Protein AF-A0A090Z2E6-F1 (afdb_monomer)

Mean predicted aligned error: 8.26 Å

Foldseek 3Di:
DDDDDPDPPPQDADDLVVCLLCCLQLVLDLVVVQVVCCVPPRHHPSVSSVVSSVVSVVCCVPPNVVSHQDWDPAADVVLVVPDDPLLLVLLVQLLVLLVPCPPCPCSVVSSLCSLDDPDPVSSVVSSLVNVLSLCCQTRNGSDGPDPVSCCVRCDSVNSSRHSDPPPDD

Sequence (169 aa):
MKLSRVDDDIKVLPKFNQVAGVLPLVNFSSHILHDLLANMDRDYPLMDMLEISNRVEYWIRNSQPKKVIKVNKEKNWEIYKTLKDIEKKWLAEVCEILRSNYDQSNVMEQMYAICRDENKKIMRENQKTLFSIIYRLVIDTTHGPRMPLLIHVVGVEKITSLLDFNNEV

Solvent-accessible surface area (backbone atoms only — not comparable to full-atom values): 10028 Å² total; per-residue (Å²): 134,88,82,78,84,75,78,88,73,78,79,81,66,81,57,65,70,61,48,59,68,45,34,37,63,39,68,67,38,45,65,62,47,46,60,52,36,42,76,74,77,51,78,66,59,68,71,53,42,44,55,53,43,54,55,42,50,52,45,33,67,76,76,38,53,88,62,59,66,52,71,54,92,60,58,46,60,72,65,56,69,72,48,52,74,70,56,53,49,47,39,49,52,47,38,52,50,57,71,69,44,86,79,55,86,54,52,67,64,55,58,55,52,72,36,66,49,95,50,66,67,58,19,53,52,43,41,53,47,54,54,26,51,51,30,38,41,41,46,71,30,73,68,77,65,61,66,71,52,44,44,67,61,62,30,58,69,55,50,34,65,37,52,52,76,82,86,72,130

Secondary structure (DSSP, 8-state):
-------S----PPPHHHHHHHGGGGTT-HHHHHHHHHHHT----HHHHHHHHHHHHHHHHHH-GGG-----SS--HHHHHHS-HHHHHHHHHHHHHHHH-TT-TTHHHHHHHHT--SSHHHHHHHHHHHHHHHHHHHHSSS--S-HHHHHHHH-HHHHHHHH--SS--

pLDDT: mean 85.68, std 13.09, range [35.62, 97.62]

InterPro domains:
  IPR002904 Lysine-tRNA ligase [PTHR37940] (6-165)
  IPR008925 Aminoacyl-tRNA synthetase, class I, anticodon-binding superfamily [SSF48163] (14-164)
  IPR020751 Aminoacyl-tRNA synthetase, class I, anticodon-binding domain, subdomain 2 [G3DSA:1.10.10.350] (69-166)

Organism: NCBI:txid2338372

Structure (mmCIF, N/CA/C/O backbone):
data_AF-A0A090Z2E6-F1
#
_entry.id   AF-A0A090Z2E6-F1
#
loop_
_atom_site.group_PDB
_atom_site.id
_atom_site.type_symbol
_atom_site.label_atom_id
_atom_site.label_alt_id
_atom_site.label_comp_id
_atom_site.label_asym_id
_atom_site.label_entity_id
_atom_site.label_seq_id
_atom_site.pdbx_PDB_ins_code
_atom_site.Cartn_x
_atom_site.Cartn_y
_atom_site.Cartn_z
_atom_site.occupancy
_atom_site.B_iso_or_equiv
_atom_site.auth_seq_id
_atom_site.auth_comp_id
_atom_site.auth_asym_id
_atom_site.auth_atom_id
_atom_site.pdbx_PDB_model_num
ATOM 1 N N . MET A 1 1 ? 46.380 -9.383 -35.963 1.00 37.72 1 MET A N 1
ATOM 2 C CA . MET A 1 1 ? 45.475 -9.517 -34.803 1.00 37.72 1 MET A CA 1
ATOM 3 C C . MET A 1 1 ? 44.734 -8.190 -34.657 1.00 37.72 1 MET A C 1
ATOM 5 O O . MET A 1 1 ? 45.384 -7.177 -34.447 1.00 37.72 1 MET A O 1
ATOM 9 N N . LYS A 1 2 ? 43.423 -8.164 -34.940 1.00 44.62 2 LYS A N 1
ATOM 10 C CA . LYS A 1 2 ? 42.564 -6.967 -34.853 1.00 44.62 2 LYS A CA 1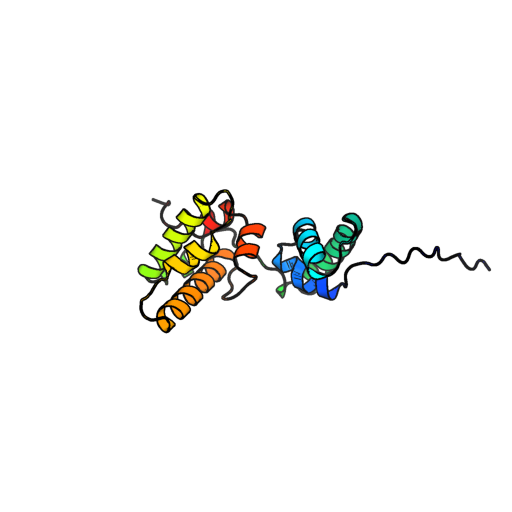
ATOM 11 C C . LYS A 1 2 ? 42.333 -6.649 -33.373 1.00 44.62 2 LYS A C 1
ATOM 13 O O . LYS A 1 2 ? 41.744 -7.476 -32.686 1.00 44.62 2 LYS A O 1
ATOM 18 N N . LEU A 1 3 ? 42.758 -5.482 -32.901 1.00 41.28 3 LEU A N 1
ATOM 19 C CA . LEU A 1 3 ? 42.250 -4.909 -31.655 1.00 41.28 3 LEU A CA 1
ATOM 20 C C . LEU A 1 3 ? 41.144 -3.936 -32.059 1.00 41.28 3 LEU A C 1
ATOM 22 O O . LEU A 1 3 ? 41.392 -2.925 -32.714 1.00 41.28 3 LEU A O 1
ATOM 26 N N . SER A 1 4 ? 39.907 -4.347 -31.802 1.00 52.69 4 SER A N 1
ATOM 27 C CA . SER A 1 4 ? 38.695 -3.596 -32.103 1.00 52.69 4 SER A CA 1
ATOM 28 C C . SER A 1 4 ? 38.698 -2.264 -31.361 1.00 52.69 4 SER A C 1
ATOM 30 O O . SER A 1 4 ? 38.882 -2.227 -30.146 1.00 52.69 4 SER A O 1
ATOM 32 N N . ARG A 1 5 ? 38.459 -1.192 -32.117 1.00 48.19 5 ARG A N 1
ATOM 33 C CA . ARG A 1 5 ? 38.121 0.142 -31.625 1.00 48.19 5 ARG A CA 1
ATOM 34 C C . ARG A 1 5 ? 36.903 0.008 -30.704 1.00 48.19 5 ARG A C 1
ATOM 36 O O . ARG A 1 5 ? 35.849 -0.422 -31.165 1.00 48.19 5 ARG A O 1
ATOM 43 N N . VAL A 1 6 ? 37.070 0.288 -29.416 1.00 52.09 6 VAL A N 1
ATOM 44 C CA . VAL A 1 6 ? 35.941 0.495 -28.505 1.00 52.09 6 VAL A CA 1
ATOM 45 C C . VAL A 1 6 ? 35.490 1.923 -28.791 1.00 52.09 6 VAL A C 1
ATOM 47 O O . VAL A 1 6 ? 36.238 2.853 -28.509 1.00 52.09 6 VAL A O 1
ATOM 50 N N . ASP A 1 7 ? 34.363 2.090 -29.488 1.00 47.50 7 ASP A N 1
ATOM 51 C CA . ASP A 1 7 ? 33.741 3.409 -29.616 1.00 47.50 7 ASP A CA 1
ATOM 52 C C . ASP A 1 7 ? 33.346 3.885 -28.208 1.00 47.50 7 ASP A C 1
ATOM 54 O O . ASP A 1 7 ? 32.737 3.150 -27.429 1.00 47.50 7 ASP A O 1
ATOM 58 N N . ASP A 1 8 ? 33.764 5.105 -27.889 1.00 48.19 8 ASP A N 1
ATOM 59 C CA . ASP A 1 8 ? 33.783 5.719 -26.559 1.00 48.19 8 ASP A CA 1
ATOM 60 C C . ASP A 1 8 ? 32.420 6.316 -26.148 1.00 48.19 8 ASP A C 1
ATOM 62 O O . ASP A 1 8 ? 32.351 7.363 -25.513 1.00 48.19 8 ASP A O 1
ATOM 66 N N . ASP A 1 9 ? 31.316 5.645 -26.479 1.00 52.62 9 ASP A N 1
ATOM 67 C CA . ASP A 1 9 ? 30.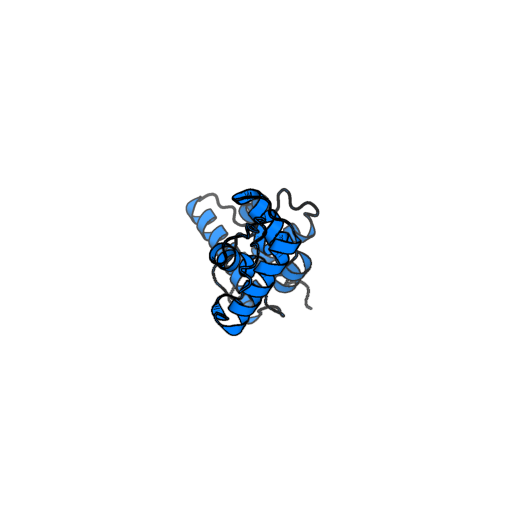000 5.960 -25.910 1.00 52.62 9 ASP A CA 1
ATOM 68 C C . ASP A 1 9 ? 29.719 4.989 -24.762 1.00 52.62 9 ASP A C 1
ATOM 70 O O . ASP A 1 9 ? 28.970 4.014 -24.879 1.00 52.62 9 ASP A O 1
ATOM 74 N N . ILE A 1 10 ? 30.365 5.233 -23.617 1.00 61.47 10 ILE A N 1
ATOM 75 C CA . ILE A 1 10 ? 30.063 4.504 -22.382 1.00 61.47 10 ILE A CA 1
ATOM 76 C C . ILE A 1 10 ? 28.636 4.867 -21.973 1.00 61.47 10 ILE A C 1
ATOM 78 O O . ILE A 1 10 ? 28.375 5.880 -21.325 1.00 61.47 10 ILE A O 1
ATOM 82 N N . LYS A 1 11 ? 27.699 4.005 -22.360 1.00 68.06 11 LYS A N 1
ATOM 83 C CA . LYS A 1 11 ? 26.291 4.067 -21.990 1.00 68.06 11 LYS A CA 1
ATOM 84 C C . LYS A 1 11 ? 26.152 4.077 -20.464 1.00 68.06 11 LYS A C 1
ATOM 86 O O . LYS A 1 11 ? 26.335 3.055 -19.799 1.00 68.06 11 LYS A O 1
ATOM 91 N N . VAL A 1 12 ? 25.852 5.241 -19.888 1.00 76.81 12 VAL A N 1
ATOM 92 C CA . VAL A 1 12 ? 25.711 5.396 -18.433 1.00 76.81 12 VAL A CA 1
ATOM 93 C C . VAL A 1 12 ? 24.302 4.974 -18.019 1.00 76.81 12 VAL A C 1
ATOM 95 O O . VAL A 1 12 ? 23.384 5.790 -18.002 1.00 76.81 12 VAL A O 1
ATOM 98 N N . LEU A 1 13 ? 24.146 3.691 -17.691 1.00 82.44 13 LEU A N 1
ATOM 99 C CA . LEU A 1 13 ? 22.902 3.102 -17.186 1.00 82.44 13 LEU A CA 1
ATOM 100 C C . LEU A 1 13 ? 22.688 3.394 -15.688 1.00 82.44 13 LEU A C 1
ATOM 102 O O . LEU A 1 13 ? 23.668 3.531 -14.946 1.00 82.44 13 LEU A O 1
ATOM 106 N N . PRO A 1 14 ? 21.430 3.389 -15.202 1.00 84.69 14 PRO A N 1
ATOM 107 C CA . PRO A 1 14 ? 21.158 3.370 -13.772 1.00 84.69 14 PRO A CA 1
ATOM 108 C C . PRO A 1 14 ? 21.794 2.151 -13.102 1.00 84.69 14 PRO A C 1
ATOM 110 O O . PRO A 1 14 ? 21.878 1.060 -13.677 1.00 84.69 14 PRO A O 1
ATOM 113 N N . LYS A 1 15 ? 22.199 2.305 -11.839 1.00 88.19 15 LYS A N 1
ATOM 114 C CA . LYS A 1 15 ? 22.797 1.200 -11.082 1.00 88.19 15 LYS A CA 1
ATOM 115 C C . LYS A 1 15 ? 21.780 0.071 -10.907 1.00 88.19 15 LYS A C 1
ATOM 117 O O . LYS A 1 15 ? 20.677 0.289 -10.410 1.00 88.19 15 LYS A O 1
ATOM 122 N N . PHE A 1 16 ? 22.188 -1.164 -11.198 1.00 89.69 16 PHE A N 1
ATOM 123 C CA . PHE A 1 16 ? 21.321 -2.343 -11.075 1.00 89.69 16 PHE A CA 1
ATOM 124 C C . PHE A 1 16 ? 20.651 -2.447 -9.696 1.00 89.69 16 PHE A C 1
ATOM 126 O O . PHE A 1 16 ? 19.448 -2.654 -9.610 1.00 89.69 16 PHE A O 1
ATOM 133 N N . ASN A 1 17 ? 21.406 -2.249 -8.608 1.00 85.00 17 ASN A N 1
ATOM 134 C CA . ASN A 1 17 ? 20.870 -2.336 -7.243 1.00 85.00 17 ASN A CA 1
ATOM 135 C C . ASN A 1 17 ? 19.836 -1.245 -6.926 1.00 85.00 17 ASN A C 1
ATOM 137 O O . ASN A 1 17 ? 18.910 -1.494 -6.158 1.00 85.00 17 ASN A O 1
ATOM 141 N N . GLN A 1 18 ? 19.978 -0.061 -7.523 1.00 84.88 18 GLN A N 1
ATOM 142 C CA . GLN A 1 18 ? 19.019 1.035 -7.385 1.00 84.88 18 GLN A CA 1
ATOM 143 C C . GLN A 1 18 ? 17.707 0.662 -8.076 1.00 84.88 18 GLN A C 1
ATOM 145 O O . GLN A 1 18 ? 16.652 0.689 -7.446 1.00 84.88 18 GLN A O 1
ATOM 150 N N . VAL A 1 19 ? 17.785 0.192 -9.325 1.00 89.00 19 VAL A N 1
ATOM 151 C CA . VAL A 1 19 ? 16.618 -0.312 -10.062 1.00 89.00 19 VAL A CA 1
ATOM 152 C C . VAL A 1 19 ? 15.992 -1.499 -9.328 1.00 89.00 19 VAL A C 1
ATOM 154 O O . VAL A 1 19 ? 14.787 -1.524 -9.130 1.00 89.00 19 VAL A O 1
ATOM 157 N N . ALA A 1 20 ? 16.781 -2.442 -8.815 1.00 86.31 20 ALA A N 1
ATOM 158 C CA . ALA A 1 20 ? 16.275 -3.617 -8.102 1.00 86.31 20 ALA A CA 1
ATOM 159 C C . ALA A 1 20 ? 15.597 -3.298 -6.762 1.00 86.31 20 ALA A C 1
ATOM 161 O O . ALA A 1 20 ? 14.804 -4.106 -6.276 1.00 86.31 20 ALA A O 1
ATOM 162 N N . GLY A 1 21 ? 15.914 -2.153 -6.152 1.00 80.94 21 GLY A N 1
ATOM 163 C CA . GLY A 1 21 ? 15.245 -1.671 -4.945 1.00 80.94 21 GLY A CA 1
ATOM 164 C C . GLY A 1 21 ? 13.905 -0.989 -5.225 1.00 80.94 21 GLY A C 1
ATOM 165 O O . GLY A 1 21 ? 13.021 -1.035 -4.375 1.00 80.94 21 GLY A O 1
ATOM 166 N N . VAL A 1 22 ? 13.747 -0.378 -6.404 1.00 82.06 22 VAL A N 1
ATOM 167 C CA . VAL A 1 22 ? 12.582 0.461 -6.740 1.00 82.06 22 VAL A CA 1
ATOM 168 C C . VAL A 1 22 ? 11.616 -0.237 -7.696 1.00 82.06 22 VAL A C 1
ATOM 170 O O . VAL A 1 22 ? 10.408 -0.111 -7.538 1.00 82.06 22 VAL A O 1
ATOM 173 N N . LEU A 1 23 ? 12.117 -1.016 -8.654 1.00 87.44 23 LEU A N 1
ATOM 174 C CA . LEU A 1 23 ? 11.322 -1.627 -9.720 1.00 87.44 23 LEU A CA 1
ATOM 175 C C . LEU A 1 23 ? 10.158 -2.501 -9.201 1.00 87.44 23 LEU A C 1
ATOM 177 O O . LEU A 1 23 ? 9.049 -2.345 -9.711 1.00 87.44 23 LEU A O 1
ATOM 181 N N . PRO A 1 24 ? 10.318 -3.347 -8.157 1.00 84.19 24 PRO A N 1
ATOM 182 C CA . PRO A 1 24 ? 9.173 -4.055 -7.580 1.00 84.19 24 PRO A CA 1
ATOM 183 C C . PRO A 1 24 ? 8.140 -3.137 -6.919 1.00 84.19 24 PRO A C 1
ATOM 185 O O . PRO A 1 24 ? 6.957 -3.461 -6.910 1.00 84.19 24 PRO A O 1
ATOM 188 N N . LEU A 1 25 ? 8.580 -2.003 -6.358 1.00 78.19 25 LEU A N 1
ATOM 189 C CA . LEU A 1 25 ? 7.710 -1.021 -5.698 1.00 78.19 25 LEU A CA 1
ATOM 190 C C . LEU A 1 25 ? 6.785 -0.321 -6.690 1.00 78.19 25 LEU A C 1
ATOM 192 O O . LEU A 1 25 ? 5.694 0.097 -6.312 1.00 78.19 25 LEU A O 1
ATOM 196 N N . VAL A 1 26 ? 7.219 -0.228 -7.947 1.00 79.44 26 VAL A N 1
ATOM 197 C CA . VAL A 1 26 ? 6.457 0.352 -9.057 1.00 79.44 26 VAL A CA 1
ATOM 198 C C . VAL A 1 26 ? 5.822 -0.697 -9.963 1.00 79.44 26 VAL A C 1
ATOM 200 O O . VAL A 1 26 ? 5.514 -0.411 -11.116 1.00 79.44 26 VAL A O 1
ATOM 203 N N . ASN A 1 27 ? 5.644 -1.923 -9.453 1.00 79.19 27 ASN A N 1
ATOM 204 C CA . ASN A 1 27 ? 5.050 -3.047 -10.180 1.00 79.19 27 ASN A CA 1
ATOM 205 C C . ASN A 1 27 ? 5.682 -3.262 -11.566 1.00 79.19 27 ASN A C 1
ATOM 207 O O . ASN A 1 27 ? 4.992 -3.485 -12.557 1.00 79.19 27 ASN A O 1
ATOM 211 N N . PHE A 1 28 ? 7.010 -3.159 -11.633 1.00 83.75 28 PHE A N 1
ATOM 212 C CA . PHE A 1 28 ? 7.786 -3.333 -12.860 1.00 83.75 28 PHE A CA 1
ATOM 213 C C . PHE A 1 28 ? 7.454 -2.337 -13.989 1.00 83.75 28 PHE A C 1
ATOM 215 O O . PHE A 1 28 ? 7.810 -2.564 -15.141 1.00 83.75 28 PHE A O 1
ATOM 222 N N . SER A 1 29 ? 6.838 -1.192 -13.669 1.00 83.62 29 SER A N 1
ATOM 223 C CA . SER A 1 29 ? 6.631 -0.106 -14.630 1.00 83.62 29 SER A CA 1
ATOM 224 C C . SER A 1 29 ? 7.926 0.672 -14.871 1.00 83.62 29 SER A C 1
ATOM 226 O O . SER A 1 29 ? 8.382 1.438 -14.017 1.00 83.62 29 SER A O 1
ATOM 228 N N . SER A 1 30 ? 8.510 0.504 -16.058 1.00 84.62 30 SER A N 1
ATOM 229 C CA . SER A 1 30 ? 9.704 1.240 -16.491 1.00 84.62 30 SER A CA 1
ATOM 230 C C . SER A 1 30 ? 9.457 2.743 -16.647 1.00 84.62 30 SER A C 1
ATOM 232 O O . SER A 1 30 ? 10.384 3.520 -16.445 1.00 84.62 30 SER A O 1
ATOM 234 N N . HIS A 1 31 ? 8.225 3.156 -16.967 1.00 84.81 31 HIS A N 1
ATOM 235 C CA . HIS A 1 31 ? 7.849 4.566 -17.090 1.00 84.81 31 HIS A CA 1
ATOM 236 C C . HIS A 1 31 ? 7.813 5.260 -15.722 1.00 84.81 31 HIS A C 1
ATOM 238 O O . HIS A 1 31 ? 8.503 6.252 -15.528 1.00 84.81 31 HIS A O 1
ATOM 244 N N . ILE A 1 32 ? 7.129 4.666 -14.734 1.00 82.44 32 ILE A N 1
ATOM 245 C CA . ILE A 1 32 ? 7.088 5.210 -13.363 1.00 82.44 32 ILE A CA 1
ATOM 246 C C . ILE A 1 32 ? 8.493 5.197 -12.747 1.00 82.44 32 ILE A C 1
ATOM 248 O O . ILE A 1 32 ? 8.885 6.127 -12.044 1.00 82.44 32 ILE A O 1
ATOM 252 N N . LEU A 1 33 ? 9.284 4.151 -13.014 1.00 87.56 33 LEU A N 1
ATOM 253 C CA . LEU A 1 33 ? 10.682 4.112 -12.594 1.00 87.56 33 LEU A CA 1
ATOM 254 C C . LEU A 1 33 ? 11.496 5.254 -13.221 1.00 87.56 33 LEU A C 1
ATOM 256 O O . LEU A 1 33 ? 12.313 5.853 -12.524 1.00 87.56 33 LEU A O 1
ATOM 260 N N . HIS A 1 34 ? 11.304 5.526 -14.514 1.00 87.50 34 HIS A N 1
ATOM 261 C CA . HIS A 1 34 ? 11.988 6.603 -15.230 1.00 87.50 34 HIS A CA 1
ATOM 262 C C . HIS A 1 34 ? 11.658 7.965 -14.620 1.00 87.50 34 HIS A C 1
ATOM 264 O O . HIS A 1 34 ? 12.587 8.657 -14.207 1.00 87.50 34 HIS A O 1
ATOM 270 N N . ASP A 1 35 ? 10.377 8.269 -14.408 1.00 84.38 35 ASP A N 1
ATOM 271 C CA . ASP A 1 35 ? 9.944 9.514 -13.763 1.00 84.38 35 ASP A CA 1
ATOM 272 C C . ASP A 1 35 ? 10.513 9.655 -12.340 1.00 84.38 35 ASP A C 1
ATOM 274 O O . ASP A 1 35 ? 10.967 10.725 -11.929 1.00 84.38 35 ASP A O 1
ATOM 278 N N . LEU A 1 36 ? 10.538 8.566 -11.563 1.00 80.69 36 LEU A N 1
ATOM 279 C CA . LEU A 1 36 ? 11.122 8.573 -10.220 1.00 80.69 36 LEU A CA 1
ATOM 280 C C . LEU A 1 36 ? 12.634 8.823 -10.248 1.00 80.69 36 LEU A C 1
ATOM 282 O O . LEU A 1 36 ? 13.133 9.604 -9.439 1.00 80.69 36 LEU A O 1
ATOM 286 N N . LEU A 1 37 ? 13.379 8.160 -11.136 1.00 83.06 37 LEU A N 1
ATOM 287 C CA . LEU A 1 37 ? 14.835 8.313 -11.209 1.00 83.06 37 LEU A CA 1
ATOM 288 C C . LEU A 1 37 ? 15.254 9.672 -11.771 1.00 83.06 37 LEU A C 1
ATOM 290 O O . LEU A 1 37 ? 16.207 10.250 -11.244 1.00 83.06 37 LEU A O 1
ATOM 294 N N . ALA A 1 38 ? 14.516 10.208 -12.746 1.00 84.38 38 ALA A N 1
ATOM 295 C CA . ALA A 1 38 ? 14.728 11.555 -13.269 1.00 84.38 38 ALA A CA 1
ATOM 296 C C . ALA A 1 38 ? 14.632 12.614 -12.157 1.00 84.38 38 ALA A C 1
ATOM 298 O O . ALA A 1 38 ? 15.428 13.548 -12.117 1.00 84.38 38 ALA A O 1
ATOM 299 N N . ASN A 1 39 ? 13.718 12.415 -11.201 1.00 76.81 39 ASN A N 1
ATOM 300 C CA . ASN A 1 39 ? 13.536 13.306 -10.055 1.00 76.81 39 ASN A CA 1
ATOM 301 C C . ASN A 1 39 ? 14.549 13.103 -8.908 1.00 76.81 39 ASN A C 1
ATOM 303 O O . ASN A 1 39 ? 14.685 13.986 -8.063 1.00 76.81 39 ASN A O 1
ATOM 307 N N . MET A 1 40 ? 15.225 11.950 -8.819 1.00 69.75 40 MET A N 1
ATOM 308 C CA . MET A 1 40 ? 16.071 11.590 -7.663 1.00 69.75 40 MET A CA 1
ATOM 309 C C . MET A 1 40 ? 17.574 11.538 -7.951 1.00 69.75 40 MET A C 1
ATOM 311 O O . MET A 1 40 ? 18.363 11.637 -7.013 1.00 69.75 40 MET A O 1
ATOM 315 N N . ASP A 1 41 ? 17.976 11.305 -9.198 1.00 73.31 41 ASP A N 1
ATOM 316 C CA . ASP A 1 41 ? 19.368 11.016 -9.554 1.00 73.31 41 ASP A CA 1
ATOM 317 C C . ASP A 1 41 ? 19.751 11.725 -10.854 1.00 73.31 41 ASP A C 1
ATOM 319 O O . ASP A 1 41 ? 20.442 12.744 -10.839 1.00 73.31 41 ASP A O 1
ATOM 323 N N . ARG A 1 42 ? 19.265 11.214 -11.985 1.00 77.81 42 ARG A N 1
ATOM 324 C CA . ARG A 1 42 ? 19.451 11.819 -13.302 1.00 77.81 42 ARG A CA 1
ATOM 325 C C . ARG A 1 42 ? 18.410 11.294 -14.269 1.00 77.81 42 ARG A C 1
ATOM 327 O O . ARG A 1 42 ? 17.872 10.201 -14.088 1.00 77.81 42 ARG A O 1
ATOM 334 N N . ASP A 1 43 ? 18.195 12.059 -15.324 1.00 82.75 43 ASP A N 1
ATOM 335 C CA . ASP A 1 43 ? 17.415 11.607 -16.460 1.00 82.75 43 ASP A CA 1
ATOM 336 C C . ASP A 1 43 ? 18.244 10.629 -17.310 1.00 82.75 43 ASP A C 1
ATOM 338 O O . ASP A 1 43 ? 19.402 10.893 -17.652 1.00 82.75 43 ASP A O 1
ATOM 342 N N . TYR A 1 44 ? 17.659 9.472 -17.602 1.00 85.25 44 TYR A N 1
ATOM 343 C CA . TYR A 1 44 ? 18.251 8.420 -18.424 1.00 85.25 44 TYR A CA 1
ATOM 344 C C . TYR A 1 44 ? 17.371 8.214 -19.659 1.00 85.25 44 TYR A C 1
ATOM 346 O O . TYR A 1 44 ? 16.149 8.274 -19.537 1.00 85.25 44 TYR A O 1
ATOM 354 N N . PRO A 1 45 ? 17.933 7.893 -20.836 1.00 87.31 45 PRO A N 1
ATOM 355 C CA . PRO A 1 45 ? 17.118 7.589 -22.007 1.00 87.31 45 PRO A CA 1
ATOM 356 C C . PRO A 1 45 ? 16.115 6.459 -21.731 1.00 87.31 45 PRO A C 1
ATOM 358 O O . PRO A 1 45 ? 16.455 5.442 -21.125 1.00 87.31 45 PRO A O 1
ATOM 361 N N . LEU A 1 46 ? 14.881 6.587 -22.226 1.00 83.31 46 LEU A N 1
ATOM 362 C CA . LEU A 1 46 ? 13.822 5.603 -21.966 1.00 83.31 46 LEU A CA 1
ATOM 363 C C . LEU A 1 46 ? 14.198 4.180 -22.423 1.00 83.31 46 LEU A C 1
ATOM 365 O O . LEU A 1 46 ? 13.880 3.201 -21.750 1.00 83.31 46 LEU A O 1
ATOM 369 N N . MET A 1 47 ? 14.919 4.053 -23.540 1.00 85.38 47 MET A N 1
ATOM 370 C CA . MET A 1 47 ? 15.405 2.758 -24.038 1.00 85.38 47 MET A CA 1
ATOM 371 C C . MET A 1 47 ? 16.375 2.081 -23.062 1.00 85.38 47 MET A C 1
ATOM 373 O O . MET A 1 47 ? 16.367 0.861 -22.911 1.00 85.38 47 MET A O 1
ATOM 377 N N . ASP A 1 48 ? 17.167 2.876 -22.354 1.00 88.69 48 ASP A N 1
ATOM 378 C CA . ASP A 1 48 ? 18.160 2.414 -21.390 1.00 88.69 48 ASP A CA 1
ATOM 379 C C . ASP A 1 48 ? 17.478 1.966 -20.100 1.00 88.69 48 ASP A C 1
ATOM 381 O O . ASP A 1 48 ? 17.825 0.931 -19.524 1.00 88.69 48 ASP A O 1
ATOM 385 N N . MET A 1 49 ? 16.442 2.710 -19.702 1.00 88.94 49 MET A N 1
ATOM 386 C CA . MET A 1 49 ? 15.542 2.354 -18.611 1.00 88.94 49 MET A CA 1
ATOM 387 C C . MET A 1 49 ? 14.821 1.036 -18.878 1.00 88.94 49 MET A C 1
ATOM 389 O O . MET A 1 49 ? 14.760 0.186 -17.990 1.00 88.94 49 MET A O 1
ATOM 393 N N . LEU A 1 50 ? 14.307 0.839 -20.092 1.00 89.25 50 LEU A N 1
ATOM 394 C CA . LEU A 1 50 ? 13.665 -0.411 -20.501 1.00 89.25 50 LEU A CA 1
ATOM 395 C C . LEU A 1 50 ? 14.647 -1.585 -20.436 1.00 89.25 50 LEU A C 1
ATOM 397 O O . LEU A 1 50 ? 14.327 -2.626 -19.864 1.00 89.25 50 LEU A O 1
ATOM 401 N N . GLU A 1 51 ? 15.859 -1.407 -20.961 1.00 91.06 51 GLU A N 1
ATOM 402 C CA . GLU A 1 51 ? 16.886 -2.449 -20.967 1.00 91.06 51 GLU A CA 1
ATOM 403 C C . GLU A 1 51 ? 17.252 -2.906 -19.546 1.00 91.06 51 GLU A C 1
ATOM 405 O O . GLU A 1 51 ? 17.220 -4.106 -19.242 1.00 91.06 51 GLU A O 1
ATOM 410 N N . ILE A 1 52 ? 17.572 -1.965 -18.649 1.00 91.25 52 ILE A N 1
ATOM 411 C CA . ILE A 1 52 ? 17.944 -2.311 -17.273 1.00 91.25 52 ILE A CA 1
ATOM 412 C C . ILE A 1 52 ? 16.748 -2.854 -16.482 1.00 91.25 52 ILE A C 1
ATOM 414 O O . ILE A 1 52 ? 16.920 -3.804 -15.716 1.00 91.25 52 ILE A O 1
ATOM 418 N N . SER A 1 53 ? 15.539 -2.322 -16.705 1.00 92.38 53 SER A N 1
ATOM 419 C CA . SER A 1 53 ? 14.316 -2.793 -16.042 1.00 92.38 53 SER A CA 1
ATOM 420 C C . SER A 1 53 ? 14.025 -4.245 -16.397 1.00 92.38 53 SER A C 1
ATOM 422 O O . SER A 1 53 ? 13.838 -5.050 -15.491 1.00 92.38 53 SER A O 1
ATOM 424 N N . ASN A 1 54 ? 14.108 -4.618 -17.677 1.00 93.25 54 ASN A N 1
ATOM 425 C CA . ASN A 1 54 ? 13.888 -5.997 -18.122 1.00 93.25 54 ASN A CA 1
ATOM 426 C C . ASN A 1 54 ? 14.876 -6.978 -17.471 1.00 93.25 54 ASN A C 1
ATOM 428 O O . ASN A 1 54 ? 14.494 -8.052 -17.003 1.00 93.25 54 ASN A O 1
ATOM 432 N N . ARG A 1 55 ? 16.161 -6.603 -17.393 1.00 93.00 55 ARG A N 1
ATOM 433 C CA . ARG A 1 55 ? 17.201 -7.433 -16.758 1.00 93.00 55 ARG A CA 1
ATOM 434 C C . ARG A 1 55 ? 16.956 -7.604 -15.262 1.00 93.00 55 ARG A C 1
ATOM 436 O O . ARG A 1 55 ? 17.102 -8.704 -14.728 1.00 93.00 55 ARG A O 1
ATOM 443 N N . VAL A 1 56 ? 16.603 -6.516 -14.585 1.00 92.88 56 VAL A N 1
ATOM 444 C CA . VAL A 1 56 ? 16.335 -6.506 -13.145 1.00 92.88 56 VAL A CA 1
ATOM 445 C C . VAL A 1 56 ? 15.054 -7.269 -12.825 1.00 92.88 56 VAL A C 1
ATOM 447 O O . VAL A 1 56 ? 15.052 -8.075 -11.897 1.00 92.88 56 VAL A O 1
ATOM 450 N N . GLU A 1 57 ? 13.996 -7.082 -13.612 1.00 92.69 57 GLU A N 1
ATOM 451 C CA . GLU A 1 57 ? 12.748 -7.832 -13.501 1.00 92.69 57 GLU A CA 1
ATOM 452 C C . GLU A 1 57 ? 12.990 -9.331 -13.645 1.00 92.69 57 GLU A C 1
ATOM 454 O O . GLU A 1 57 ? 12.588 -10.103 -12.772 1.00 92.69 57 GLU A O 1
ATOM 459 N N . TYR A 1 58 ? 13.702 -9.740 -14.698 1.00 92.69 58 TYR A N 1
ATOM 460 C CA . TYR A 1 58 ? 14.058 -11.138 -14.904 1.00 92.69 58 TYR A CA 1
ATOM 461 C C . TYR A 1 58 ? 14.817 -11.697 -13.696 1.00 92.69 58 TYR A C 1
ATOM 463 O O . TYR A 1 58 ? 14.463 -12.753 -13.170 1.00 92.69 58 TYR A O 1
ATOM 471 N N . TRP A 1 59 ? 15.829 -10.982 -13.205 1.00 92.75 59 TRP A N 1
ATOM 472 C CA . TRP A 1 59 ? 16.588 -11.414 -12.034 1.00 92.75 59 TRP A CA 1
ATOM 473 C C . TRP A 1 59 ? 15.725 -11.500 -10.766 1.00 92.75 59 TRP A C 1
ATOM 475 O O . TRP A 1 59 ? 15.843 -12.465 -10.015 1.00 92.75 59 TRP A O 1
ATOM 485 N N . ILE A 1 60 ? 14.820 -10.547 -10.525 1.00 88.81 60 ILE A N 1
ATOM 486 C CA . ILE A 1 60 ? 13.910 -10.593 -9.373 1.00 88.81 60 ILE A CA 1
ATOM 487 C C . ILE A 1 60 ? 12.988 -11.807 -9.467 1.00 88.81 60 ILE A C 1
ATOM 489 O O . ILE A 1 60 ? 12.887 -12.567 -8.507 1.00 88.81 60 ILE A O 1
ATOM 493 N N . ARG A 1 61 ? 12.347 -12.026 -10.618 1.00 87.69 61 ARG A N 1
ATOM 494 C CA . ARG A 1 61 ? 11.379 -13.117 -10.791 1.00 87.69 61 ARG A CA 1
ATOM 495 C C . ARG A 1 61 ? 12.017 -14.499 -10.663 1.00 87.69 61 ARG A C 1
ATOM 497 O O . ARG A 1 61 ? 11.402 -15.384 -10.079 1.00 87.69 61 ARG A O 1
ATOM 504 N N . ASN A 1 62 ? 13.238 -14.670 -11.169 1.00 89.94 62 ASN A N 1
ATOM 505 C CA . ASN A 1 62 ? 13.908 -15.973 -11.201 1.00 89.94 62 ASN A CA 1
ATOM 506 C C . ASN A 1 62 ? 14.801 -16.233 -9.980 1.00 89.94 62 ASN A C 1
ATOM 508 O O . ASN A 1 62 ? 14.934 -17.377 -9.555 1.00 89.94 62 ASN A O 1
ATOM 512 N N . SER A 1 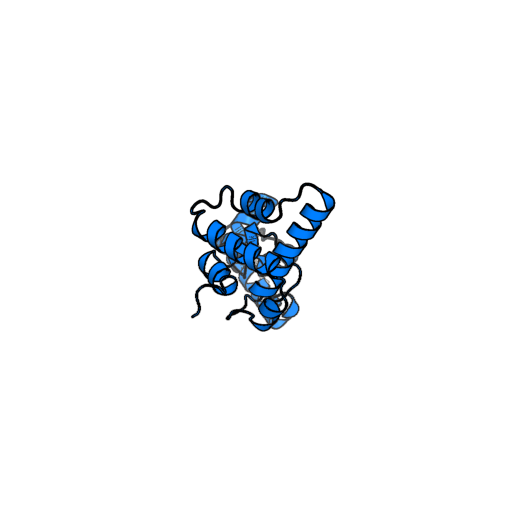63 ? 15.398 -15.189 -9.400 1.00 87.06 63 SER A N 1
ATOM 513 C CA . SER A 1 63 ? 16.443 -15.339 -8.377 1.00 87.06 63 SER A CA 1
ATOM 514 C C . SER A 1 63 ? 16.094 -14.705 -7.031 1.00 87.06 63 SER A C 1
ATOM 516 O O . SER A 1 63 ? 16.721 -15.046 -6.029 1.00 87.06 63 SER A O 1
ATOM 518 N N . GLN A 1 64 ? 15.124 -13.783 -6.967 1.00 84.06 64 GLN A N 1
ATOM 519 C CA . GLN A 1 64 ? 14.697 -13.101 -5.733 1.00 84.06 64 GLN A CA 1
ATOM 520 C C . GLN A 1 64 ? 13.166 -12.921 -5.659 1.00 84.06 64 GLN A C 1
ATOM 522 O O . GLN A 1 64 ? 12.690 -11.804 -5.434 1.00 84.06 64 GLN A O 1
ATOM 527 N N . PRO A 1 65 ? 12.365 -13.996 -5.794 1.00 77.19 65 PRO A N 1
ATOM 528 C CA . PRO A 1 65 ? 10.909 -13.884 -5.919 1.00 77.19 65 PRO A CA 1
ATOM 529 C C . PRO A 1 65 ? 10.248 -13.214 -4.705 1.00 77.19 65 PRO A C 1
ATOM 531 O O . PRO A 1 65 ? 9.215 -12.569 -4.843 1.00 77.19 65 PRO A O 1
ATOM 534 N N . LYS A 1 66 ? 10.885 -13.275 -3.526 1.00 78.62 66 LYS A N 1
ATOM 535 C CA . LYS A 1 66 ? 10.437 -12.592 -2.299 1.00 78.62 66 LYS A CA 1
ATOM 536 C C . LYS A 1 66 ? 10.384 -11.061 -2.415 1.00 78.62 66 LYS A C 1
ATOM 538 O O . LYS A 1 66 ? 9.752 -10.427 -1.581 1.00 78.62 66 LYS A O 1
ATOM 543 N N . LYS A 1 67 ? 11.063 -10.461 -3.401 1.00 73.31 67 LYS A N 1
ATOM 544 C CA . LYS A 1 67 ? 11.037 -9.009 -3.641 1.00 73.31 67 LYS A CA 1
ATOM 545 C C . LYS A 1 67 ? 9.834 -8.556 -4.467 1.00 73.31 67 LYS A C 1
ATOM 547 O O . LYS A 1 67 ? 9.608 -7.357 -4.567 1.00 73.31 67 LYS A O 1
ATOM 552 N N . VAL A 1 68 ? 9.090 -9.478 -5.079 1.00 78.50 68 VAL A N 1
ATOM 553 C CA . VAL A 1 68 ? 7.916 -9.149 -5.893 1.00 78.50 68 VAL A CA 1
ATOM 554 C C . VAL A 1 68 ? 6.782 -8.708 -4.973 1.00 78.50 68 VAL A C 1
ATOM 556 O O . VAL A 1 68 ? 6.276 -9.509 -4.190 1.00 78.50 68 VAL A O 1
ATOM 559 N N . ILE A 1 69 ? 6.350 -7.453 -5.096 1.00 78.75 69 ILE A N 1
ATOM 560 C CA . ILE A 1 69 ? 5.081 -7.020 -4.512 1.00 78.75 69 ILE A CA 1
ATOM 561 C C . ILE A 1 69 ? 3.969 -7.558 -5.398 1.00 78.75 69 ILE 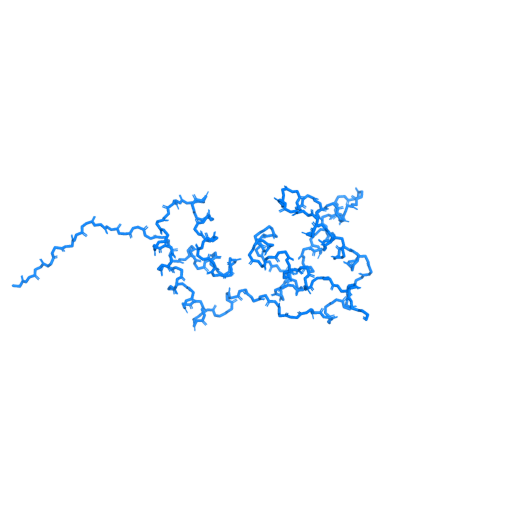A C 1
ATOM 563 O O . ILE A 1 69 ? 3.930 -7.296 -6.600 1.00 78.75 69 ILE A O 1
ATOM 567 N N . LYS A 1 70 ? 3.073 -8.337 -4.800 1.00 83.38 70 LYS A N 1
ATOM 568 C CA . LYS A 1 70 ? 1.941 -8.928 -5.497 1.00 83.38 70 LYS A CA 1
ATOM 569 C C . LYS A 1 70 ? 0.665 -8.272 -4.999 1.00 83.38 70 LYS A C 1
ATOM 571 O O . LYS A 1 70 ? 0.312 -8.415 -3.837 1.00 83.38 70 LYS A O 1
ATOM 576 N N . VAL A 1 71 ? -0.024 -7.578 -5.897 1.00 87.94 71 VAL A N 1
ATOM 577 C CA . VAL A 1 71 ? -1.365 -7.061 -5.621 1.00 87.94 71 VAL A CA 1
ATOM 578 C C . VAL A 1 71 ? -2.342 -8.233 -5.550 1.00 87.94 71 VAL A C 1
ATOM 580 O O . VAL A 1 71 ? -2.317 -9.133 -6.398 1.00 87.94 71 VAL A O 1
ATOM 583 N N . ASN A 1 72 ? -3.206 -8.221 -4.541 1.00 90.12 72 ASN A N 1
ATOM 584 C CA . ASN A 1 72 ? -4.250 -9.212 -4.365 1.00 90.12 72 ASN A CA 1
ATOM 585 C C . ASN A 1 72 ? -5.222 -9.188 -5.547 1.00 90.12 72 ASN A C 1
ATOM 587 O O . ASN A 1 72 ? -5.588 -8.143 -6.092 1.00 90.12 72 ASN A O 1
ATOM 591 N N . LYS A 1 73 ? -5.628 -10.383 -5.981 1.00 89.12 73 LYS A N 1
ATOM 592 C CA . LYS A 1 73 ? -6.570 -10.525 -7.096 1.00 89.12 73 LYS A CA 1
ATOM 593 C C . LYS A 1 73 ? -7.995 -10.227 -6.647 1.00 89.12 73 LYS A C 1
ATOM 595 O O . LYS A 1 73 ? -8.705 -9.521 -7.358 1.00 89.12 73 LYS A O 1
ATOM 600 N N . GLU A 1 74 ? -8.343 -10.702 -5.459 1.00 92.12 74 GLU A N 1
ATOM 601 C CA . GLU A 1 74 ? -9.677 -10.667 -4.868 1.00 92.12 74 GLU A CA 1
ATOM 602 C C . GLU A 1 74 ? -9.636 -10.011 -3.485 1.00 92.12 74 GLU A C 1
ATOM 604 O O . GLU A 1 74 ? -8.573 -9.895 -2.866 1.00 92.12 74 GLU A O 1
ATOM 609 N N . LYS A 1 75 ? -10.807 -9.585 -3.005 1.00 94.94 75 LYS A N 1
ATOM 610 C CA . LYS A 1 75 ? -10.983 -9.011 -1.670 1.00 94.94 75 LYS A CA 1
ATOM 611 C C . LYS A 1 75 ? -10.606 -10.026 -0.592 1.00 94.94 75 LYS A C 1
ATOM 613 O O . LYS A 1 75 ? -11.049 -11.173 -0.618 1.00 94.94 75 LYS A O 1
ATOM 618 N N . ASN A 1 76 ? -9.852 -9.586 0.411 1.00 94.88 76 ASN A N 1
ATOM 619 C CA . ASN A 1 76 ? -9.506 -10.434 1.547 1.00 94.88 76 ASN A CA 1
ATOM 620 C C . ASN A 1 76 ? -10.575 -10.336 2.655 1.00 94.88 76 ASN A C 1
ATOM 622 O O . ASN A 1 76 ? -10.433 -9.589 3.627 1.00 94.88 76 ASN A O 1
ATOM 626 N N . TRP A 1 77 ? -11.658 -11.104 2.494 1.00 94.88 77 TRP A N 1
ATOM 627 C CA . TRP A 1 77 ? -12.763 -11.176 3.459 1.00 94.88 77 TRP A CA 1
ATOM 628 C C . TRP A 1 77 ? -12.339 -11.689 4.838 1.00 94.88 77 TRP A C 1
ATOM 630 O O . TRP A 1 77 ? -12.944 -11.306 5.839 1.00 94.88 77 TRP A O 1
ATOM 640 N N . GLU A 1 78 ? -11.320 -12.547 4.907 1.00 95.19 78 GLU A N 1
ATOM 641 C CA . GLU A 1 78 ? -10.806 -13.078 6.171 1.00 95.19 78 GLU A CA 1
ATOM 642 C C . GLU A 1 78 ? -10.221 -11.951 7.023 1.00 95.19 78 GLU A C 1
ATOM 644 O O . GLU A 1 78 ? -10.656 -11.749 8.155 1.00 95.19 78 GLU A O 1
ATOM 649 N N . ILE A 1 79 ? -9.324 -11.141 6.451 1.00 95.19 79 ILE A N 1
ATOM 650 C CA . ILE A 1 79 ? -8.770 -9.970 7.138 1.00 95.19 79 ILE A CA 1
ATOM 651 C C . ILE A 1 79 ? -9.877 -8.968 7.462 1.00 95.19 79 ILE A C 1
ATOM 653 O O . ILE A 1 79 ? -9.947 -8.499 8.598 1.00 95.19 79 ILE A O 1
ATOM 657 N N . TYR A 1 80 ? -10.766 -8.673 6.512 1.00 96.69 80 TYR A N 1
ATOM 658 C CA . TYR A 1 80 ? -11.839 -7.697 6.711 1.00 96.69 80 TYR A CA 1
ATOM 659 C C . TYR A 1 80 ? -12.759 -8.041 7.895 1.00 96.69 80 TYR A C 1
ATOM 661 O O . TYR A 1 80 ? -13.115 -7.166 8.686 1.00 96.69 80 TYR A O 1
ATOM 669 N N . LYS A 1 81 ? -13.106 -9.322 8.077 1.00 96.31 81 LYS A N 1
ATOM 670 C CA . LYS A 1 81 ? -13.946 -9.780 9.197 1.00 96.31 81 LYS A CA 1
ATOM 671 C C . LYS A 1 81 ? -13.294 -9.561 10.564 1.00 96.31 81 LYS A C 1
ATOM 673 O O . LYS A 1 81 ? -14.019 -9.393 11.540 1.00 96.31 81 LYS A O 1
ATOM 678 N N . THR A 1 82 ? -11.961 -9.522 10.633 1.00 96.50 82 THR A N 1
ATOM 679 C CA . THR A 1 82 ? -11.224 -9.240 11.881 1.00 96.50 82 THR A CA 1
ATOM 680 C C . THR A 1 82 ? -11.186 -7.759 12.257 1.00 96.50 82 THR A C 1
ATOM 682 O O . THR A 1 82 ? -10.813 -7.433 13.383 1.00 96.50 82 THR A O 1
ATOM 685 N N . LEU A 1 83 ? -11.559 -6.863 11.336 1.00 97.25 83 LEU A N 1
ATOM 686 C CA . LEU A 1 83 ? -11.518 -5.422 11.566 1.00 97.25 83 LEU A CA 1
ATOM 687 C C . LEU A 1 83 ? -12.660 -4.963 12.473 1.00 97.25 83 LEU A C 1
ATOM 689 O O . LEU A 1 83 ? -13.789 -5.461 12.401 1.00 97.25 83 LEU A O 1
ATOM 693 N N . LYS A 1 84 ? -12.373 -3.946 13.282 1.00 97.06 84 LYS A N 1
ATOM 694 C CA . LYS A 1 84 ? -13.372 -3.243 14.092 1.00 97.06 84 LYS A CA 1
ATOM 695 C C . LYS A 1 84 ? -14.302 -2.429 13.199 1.00 97.06 84 LYS A C 1
ATOM 697 O O . LYS A 1 84 ? -13.919 -1.992 12.117 1.00 97.06 84 LYS A O 1
ATOM 702 N N . ASP A 1 85 ? -15.494 -2.117 13.694 1.00 95.94 85 ASP A N 1
ATOM 703 C CA . ASP A 1 85 ? -16.467 -1.328 12.925 1.00 95.94 85 ASP A CA 1
ATOM 704 C C . ASP A 1 85 ? -15.936 0.056 12.541 1.00 95.94 85 ASP A C 1
ATOM 706 O O . ASP A 1 85 ? -16.193 0.535 11.439 1.00 95.94 85 ASP A O 1
ATOM 710 N N . ILE A 1 86 ? -15.140 0.681 13.413 1.00 95.31 86 ILE A N 1
ATOM 711 C CA . ILE A 1 86 ? -14.489 1.958 13.102 1.00 95.31 86 ILE A CA 1
ATOM 712 C C . ILE A 1 86 ? -13.463 1.825 11.966 1.00 95.31 86 ILE A C 1
ATOM 714 O O . ILE A 1 86 ? -13.416 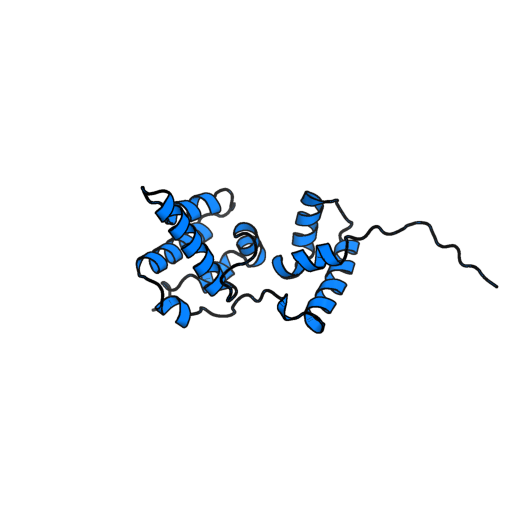2.669 11.080 1.00 95.31 86 ILE A O 1
ATOM 718 N N . GLU A 1 87 ? -12.703 0.730 11.931 1.00 96.81 87 GLU A N 1
ATOM 719 C CA . GLU A 1 87 ? -11.711 0.459 10.885 1.00 96.81 87 GLU A CA 1
ATOM 720 C C . GLU A 1 87 ? -12.392 0.174 9.539 1.00 96.81 87 GLU A C 1
ATOM 722 O O . GLU A 1 87 ? -11.930 0.635 8.496 1.00 96.81 87 GLU A O 1
ATOM 727 N N . LYS A 1 88 ? -13.535 -0.525 9.554 1.00 96.94 88 LYS A N 1
ATOM 728 C CA . LYS A 1 88 ? -14.366 -0.744 8.360 1.00 96.94 88 LYS A CA 1
ATOM 729 C C . LYS A 1 88 ? -14.933 0.567 7.811 1.00 96.94 88 LYS A C 1
ATOM 731 O O . LYS A 1 88 ? -14.939 0.755 6.597 1.00 96.94 88 LYS A O 1
ATOM 736 N N . LYS A 1 89 ? -15.361 1.487 8.685 1.00 96.06 89 LYS A N 1
ATOM 737 C CA . LYS A 1 89 ? -15.801 2.836 8.285 1.00 96.06 89 LYS A CA 1
ATOM 738 C C . LYS A 1 89 ? -14.671 3.625 7.632 1.00 96.06 89 LYS A C 1
ATOM 740 O O . LYS A 1 89 ? -14.882 4.183 6.561 1.00 96.06 89 LYS A O 1
ATOM 745 N N . TRP A 1 90 ? -13.463 3.583 8.199 1.00 97.31 90 TRP A N 1
ATOM 746 C CA . TRP A 1 90 ? -12.303 4.229 7.584 1.00 97.31 90 TRP A CA 1
ATOM 747 C C . TRP A 1 90 ? -12.036 3.718 6.166 1.00 97.31 90 TRP A C 1
ATOM 749 O O . TRP A 1 90 ? -11.749 4.514 5.280 1.00 97.31 90 TRP A O 1
ATOM 759 N N . LEU A 1 91 ? -12.158 2.408 5.920 1.00 96.94 91 LEU A N 1
ATOM 760 C CA . LEU A 1 91 ? -11.990 1.849 4.573 1.00 96.94 91 LEU A CA 1
ATOM 761 C C . LEU A 1 91 ? -13.046 2.348 3.583 1.00 96.94 91 LEU A C 1
ATOM 763 O O . LEU A 1 91 ? -12.711 2.633 2.433 1.00 96.94 91 LEU A O 1
ATOM 767 N N . ALA A 1 92 ? -14.297 2.478 4.026 1.00 95.81 92 ALA A N 1
ATOM 768 C CA . ALA A 1 92 ? -15.358 3.048 3.205 1.00 95.81 92 ALA A CA 1
ATOM 769 C C . ALA A 1 92 ? -15.051 4.510 2.842 1.00 95.81 92 ALA A C 1
ATOM 771 O O . ALA A 1 92 ? -15.095 4.870 1.669 1.00 95.81 92 ALA A O 1
ATOM 772 N N . GLU A 1 93 ? -14.644 5.324 3.819 1.00 95.88 93 GLU A N 1
ATOM 773 C CA . GLU A 1 93 ? -14.242 6.720 3.595 1.00 95.88 93 GLU A CA 1
ATOM 774 C C . GLU A 1 93 ? -13.034 6.834 2.655 1.00 95.88 93 GLU A C 1
ATOM 776 O O . GLU A 1 93 ? -13.026 7.679 1.761 1.00 95.88 93 GLU A O 1
ATOM 781 N N . VAL A 1 94 ? -12.039 5.945 2.788 1.00 96.12 94 VAL A N 1
ATOM 782 C CA . VAL A 1 94 ? -10.918 5.861 1.838 1.00 96.12 94 VAL A CA 1
ATOM 783 C C . VAL A 1 94 ? -11.427 5.609 0.420 1.00 96.12 94 VAL A C 1
ATOM 785 O O . VAL A 1 94 ? -10.954 6.259 -0.509 1.00 96.12 94 VAL A O 1
ATOM 788 N N . CYS A 1 95 ? -12.382 4.696 0.228 1.00 95.31 95 CYS A N 1
ATOM 789 C CA . CYS A 1 95 ? -12.928 4.421 -1.102 1.00 95.31 95 CYS A CA 1
ATOM 790 C C . CYS A 1 95 ? -13.618 5.652 -1.702 1.00 95.31 95 CYS A C 1
ATOM 792 O O . CYS A 1 95 ? -13.390 5.957 -2.872 1.00 95.31 95 CYS A O 1
ATOM 794 N N . GLU A 1 96 ? -14.385 6.393 -0.905 1.00 93.88 96 GLU A N 1
ATOM 795 C CA . GLU A 1 96 ? -15.037 7.628 -1.352 1.00 93.88 96 GLU A CA 1
ATOM 796 C C . GLU A 1 96 ? -14.028 8.726 -1.707 1.00 93.88 96 GLU A C 1
ATOM 798 O O . GLU A 1 96 ? -14.137 9.362 -2.759 1.00 93.88 96 GLU A O 1
ATOM 803 N N . ILE A 1 97 ? -12.989 8.908 -0.889 1.00 94.38 97 ILE A N 1
ATOM 804 C CA . ILE A 1 97 ? -11.896 9.852 -1.167 1.00 94.38 97 ILE A CA 1
ATOM 805 C C . ILE A 1 97 ? -11.191 9.478 -2.471 1.00 94.38 97 ILE A C 1
ATOM 807 O O . ILE A 1 97 ? -10.965 10.336 -3.323 1.00 94.38 97 ILE A O 1
ATOM 811 N N . LEU A 1 98 ? -10.859 8.202 -2.664 1.00 92.75 98 LEU A N 1
ATOM 812 C CA . LEU A 1 98 ? -10.152 7.761 -3.863 1.00 92.75 98 LEU A CA 1
ATOM 813 C C . LEU A 1 98 ? -10.995 7.940 -5.133 1.00 92.75 98 LEU A C 1
ATOM 815 O O . LEU A 1 98 ? -10.447 8.324 -6.162 1.00 92.75 98 LEU A O 1
ATOM 819 N N . ARG A 1 99 ? -12.312 7.710 -5.069 1.00 91.19 99 ARG A N 1
ATOM 820 C CA . ARG A 1 99 ? -13.224 7.893 -6.214 1.00 91.19 99 ARG A CA 1
ATOM 821 C C . ARG A 1 99 ? -13.487 9.356 -6.559 1.00 91.19 99 ARG A C 1
ATOM 823 O O . ARG A 1 99 ? -13.679 9.672 -7.728 1.00 91.19 99 ARG A O 1
ATOM 830 N N . SER A 1 100 ? -13.524 10.233 -5.558 1.00 87.62 100 SER A N 1
ATOM 831 C CA . SER A 1 100 ? -13.876 11.651 -5.732 1.00 87.62 100 SER A CA 1
ATOM 832 C C . SER A 1 100 ? -12.697 12.542 -6.141 1.00 87.62 100 SER A C 1
ATOM 834 O O . SER A 1 100 ? -12.910 13.589 -6.750 1.00 87.62 100 SER A O 1
ATOM 836 N N . ASN A 1 101 ? -11.453 12.140 -5.861 1.00 77.69 101 ASN A N 1
ATOM 837 C CA . ASN A 1 101 ? -10.260 12.939 -6.159 1.00 77.69 101 ASN A CA 1
ATOM 838 C C . ASN A 1 101 ? -9.648 12.599 -7.530 1.00 77.69 101 ASN A C 1
ATOM 840 O O . ASN A 1 101 ? -8.638 11.898 -7.622 1.00 77.69 101 ASN A O 1
ATOM 844 N N . TYR A 1 102 ? -10.236 13.149 -8.596 1.00 61.09 102 TYR A N 1
ATOM 845 C CA . TYR A 1 102 ? -9.786 12.954 -9.983 1.00 61.09 102 TYR A CA 1
ATOM 846 C C . TYR A 1 102 ? -8.348 13.447 -10.255 1.00 61.09 102 TYR A C 1
ATOM 848 O O . TYR A 1 102 ? -7.653 12.882 -11.095 1.00 61.09 102 TYR A O 1
ATOM 856 N N . ASP A 1 103 ? -7.873 14.469 -9.536 1.00 66.38 103 ASP A N 1
ATOM 857 C CA . ASP A 1 103 ? -6.553 15.095 -9.724 1.00 66.38 103 ASP A CA 1
ATOM 858 C C . ASP A 1 103 ? -5.500 14.672 -8.677 1.00 66.38 103 ASP A C 1
ATOM 860 O O . ASP A 1 103 ? -4.355 15.116 -8.727 1.00 66.38 103 ASP A O 1
ATOM 864 N N . GLN A 1 104 ? -5.884 13.818 -7.722 1.00 67.31 104 GLN A N 1
ATOM 865 C CA . GLN A 1 104 ? -5.069 13.305 -6.612 1.00 67.31 104 GLN A CA 1
ATOM 866 C C . GLN A 1 104 ? -4.359 14.349 -5.724 1.00 67.31 104 GLN A C 1
ATOM 868 O O . GLN A 1 104 ? -3.589 13.965 -4.837 1.00 67.31 104 GLN A O 1
ATOM 873 N N . SER A 1 105 ? -4.629 15.647 -5.888 1.00 69.62 105 SER A N 1
ATOM 874 C CA . SER A 1 105 ? -3.805 16.719 -5.311 1.00 69.62 105 SER A CA 1
ATOM 875 C C . SER A 1 105 ? -3.874 16.792 -3.778 1.00 69.62 105 SER A C 1
ATOM 877 O O . SER A 1 105 ? -2.913 17.225 -3.148 1.00 69.62 105 SER A O 1
ATOM 879 N N . ASN A 1 106 ? -4.937 16.259 -3.159 1.00 85.19 106 ASN A N 1
ATOM 880 C CA . ASN A 1 106 ? -5.155 16.298 -1.704 1.00 85.19 106 ASN A CA 1
ATOM 881 C C . ASN A 1 106 ? -5.512 14.936 -1.075 1.00 85.19 106 ASN A C 1
ATOM 883 O O . ASN A 1 106 ? -5.938 14.879 0.081 1.00 85.19 106 ASN A O 1
ATOM 887 N N . VAL A 1 107 ? -5.335 13.826 -1.805 1.00 90.44 107 VAL A N 1
ATOM 888 C CA . VAL A 1 107 ? -5.763 12.482 -1.355 1.00 90.44 107 VAL A CA 1
ATOM 889 C C . VAL A 1 107 ? -5.148 12.114 -0.008 1.00 90.44 107 VAL A C 1
ATOM 891 O O . VAL A 1 107 ? -5.847 11.659 0.893 1.00 90.44 107 VAL A O 1
ATOM 894 N N . MET A 1 108 ? -3.845 12.347 0.165 1.00 92.19 108 MET A N 1
ATOM 895 C CA . MET A 1 108 ? -3.171 11.975 1.409 1.00 92.19 108 MET A CA 1
ATOM 896 C C . MET A 1 108 ? -3.666 12.774 2.604 1.00 92.19 108 MET A C 1
ATOM 898 O O . MET A 1 108 ? -3.888 12.187 3.658 1.00 92.19 108 MET A O 1
ATOM 902 N N . GLU A 1 109 ? -3.840 14.087 2.454 1.00 92.44 109 GLU A N 1
ATOM 903 C CA . GLU A 1 109 ? -4.346 14.940 3.531 1.00 92.44 109 GLU A CA 1
ATOM 904 C C . GLU A 1 109 ? -5.728 14.468 3.996 1.00 92.44 109 GLU A C 1
ATOM 906 O O . GLU A 1 109 ? -5.938 14.270 5.195 1.00 92.44 109 GLU A O 1
ATOM 911 N N . GLN A 1 110 ? -6.625 14.181 3.048 1.00 93.88 110 GLN A N 1
ATOM 912 C CA . GLN A 1 110 ? -7.957 13.649 3.337 1.00 93.88 110 GLN A CA 1
ATOM 913 C C . GLN A 1 110 ? -7.882 12.286 4.036 1.00 93.88 110 GLN A C 1
ATOM 915 O O . GLN A 1 110 ? -8.530 12.090 5.061 1.00 93.88 110 GLN A O 1
ATOM 920 N N . MET A 1 111 ? -7.028 11.370 3.565 1.00 94.56 111 MET A N 1
ATOM 921 C CA . MET A 1 111 ? -6.830 10.069 4.216 1.00 94.56 111 MET A CA 1
ATOM 922 C C . MET A 1 111 ? -6.304 10.197 5.651 1.00 94.56 111 MET A C 1
ATOM 924 O O . MET A 1 111 ? -6.741 9.468 6.538 1.00 94.56 111 MET A O 1
ATOM 928 N N . TYR A 1 112 ? -5.378 11.125 5.913 1.00 93.75 112 TYR A N 1
ATOM 929 C CA . TYR A 1 112 ? -4.899 11.379 7.275 1.00 93.75 112 TYR A CA 1
ATOM 930 C C . TYR A 1 112 ? -5.995 11.963 8.177 1.00 93.75 112 TYR A C 1
ATOM 932 O O . TYR A 1 112 ? -5.978 11.708 9.386 1.00 93.75 112 TYR A O 1
ATOM 940 N N . ALA A 1 113 ? -6.934 12.725 7.609 1.00 95.12 113 ALA A N 1
ATOM 941 C CA . ALA A 1 113 ? -8.043 13.335 8.333 1.00 95.12 113 ALA A CA 1
ATOM 942 C C . ALA A 1 113 ? -9.129 12.330 8.763 1.00 95.12 113 ALA A C 1
ATOM 944 O O . ALA A 1 113 ? -9.784 12.581 9.772 1.00 95.12 113 ALA A O 1
ATOM 945 N N . ILE A 1 114 ? -9.266 11.179 8.087 1.00 95.56 114 ILE A N 1
ATOM 946 C CA . ILE A 1 114 ? -10.194 10.089 8.469 1.00 95.56 114 ILE A CA 1
ATOM 947 C C . ILE A 1 114 ? -9.988 9.664 9.931 1.00 95.56 114 ILE A C 1
ATOM 949 O O . ILE A 1 114 ? -10.926 9.457 10.696 1.00 95.56 114 ILE A O 1
ATOM 953 N N . CYS A 1 115 ? -8.727 9.549 10.344 1.00 93.31 115 CYS A N 1
ATOM 954 C CA . CYS A 1 115 ? -8.344 9.086 11.675 1.00 93.31 115 CYS A CA 1
ATOM 955 C C . CYS A 1 115 ? -8.142 10.232 12.681 1.00 93.31 115 CYS A C 1
ATOM 957 O O . CYS A 1 115 ? -7.376 10.071 13.637 1.00 93.31 115 CYS A O 1
ATOM 959 N N . ARG A 1 116 ? -8.752 11.403 12.452 1.00 92.06 116 ARG A N 1
ATOM 960 C CA . ARG A 1 116 ? -8.576 12.582 13.307 1.00 92.06 116 ARG A CA 1
ATOM 961 C C . ARG A 1 116 ? -9.064 12.304 14.728 1.00 92.06 116 ARG A C 1
ATOM 963 O O . ARG A 1 116 ? -10.172 11.831 14.940 1.00 92.06 116 ARG A O 1
ATOM 970 N N . ASP A 1 117 ? -8.222 12.650 15.693 1.00 93.56 117 ASP A N 1
ATOM 971 C CA . ASP A 1 117 ? -8.484 12.510 17.123 1.00 93.56 117 ASP A CA 1
ATOM 972 C C . ASP A 1 117 ? -7.875 13.720 17.847 1.00 93.56 117 ASP A C 1
ATOM 974 O O . ASP A 1 117 ? -6.847 14.255 17.412 1.00 93.56 117 ASP A O 1
ATOM 978 N N . GLU A 1 118 ? -8.505 14.179 18.930 1.00 92.31 118 GLU A N 1
ATOM 979 C CA . GLU A 1 118 ? -7.992 15.288 19.748 1.00 92.31 118 GLU A CA 1
ATOM 980 C C . GLU A 1 118 ? -6.633 14.940 20.369 1.00 92.31 118 GLU A C 1
ATOM 982 O O . GLU A 1 118 ? -5.732 15.781 20.480 1.00 92.31 118 GLU A O 1
ATOM 987 N N . ASN A 1 119 ? -6.444 13.668 20.719 1.00 96.25 119 ASN A N 1
ATOM 988 C CA . ASN A 1 119 ? -5.181 13.152 21.194 1.00 96.25 119 ASN A CA 1
ATOM 989 C C . ASN A 1 119 ? -4.267 12.801 20.013 1.00 96.25 119 ASN A C 1
ATOM 991 O O . ASN A 1 119 ? -4.400 11.772 19.348 1.00 96.25 119 ASN A O 1
ATOM 995 N N . LYS A 1 120 ? -3.227 13.620 19.819 1.00 94.94 120 LYS A N 1
ATOM 996 C CA . LYS A 1 120 ? -2.223 13.438 18.755 1.00 94.94 120 LYS A CA 1
ATOM 997 C C . LYS A 1 120 ? -1.552 12.061 18.751 1.00 94.94 120 LYS A C 1
ATOM 999 O O . LYS A 1 120 ? -1.115 11.617 17.689 1.00 94.94 120 LYS A O 1
ATOM 1004 N N . LYS A 1 121 ? -1.412 11.400 19.907 1.00 95.94 121 LYS A N 1
ATOM 1005 C CA . LYS A 1 121 ? -0.825 10.054 19.981 1.00 95.94 121 LYS A CA 1
ATOM 1006 C C . LYS A 1 121 ? -1.781 9.021 19.385 1.00 95.94 121 LYS A C 1
ATOM 1008 O O . LYS A 1 121 ? -1.364 8.260 18.517 1.00 95.94 121 LYS A O 1
ATOM 1013 N N . ILE A 1 122 ? -3.051 9.072 19.788 1.00 95.31 122 ILE A N 1
ATOM 1014 C CA . ILE A 1 122 ? -4.111 8.187 19.287 1.00 95.31 122 ILE A CA 1
ATOM 1015 C C . ILE A 1 122 ? -4.313 8.405 17.785 1.00 95.31 122 ILE A C 1
ATOM 1017 O O . ILE A 1 122 ? -4.302 7.444 17.023 1.00 95.31 122 ILE A O 1
ATOM 1021 N N . MET A 1 123 ? -4.367 9.663 17.333 1.00 96.00 123 MET A N 1
ATOM 1022 C CA . MET A 1 123 ? -4.475 10.006 15.910 1.00 96.00 123 MET A CA 1
ATOM 1023 C C . MET A 1 123 ? -3.379 9.332 15.069 1.00 96.00 123 MET A C 1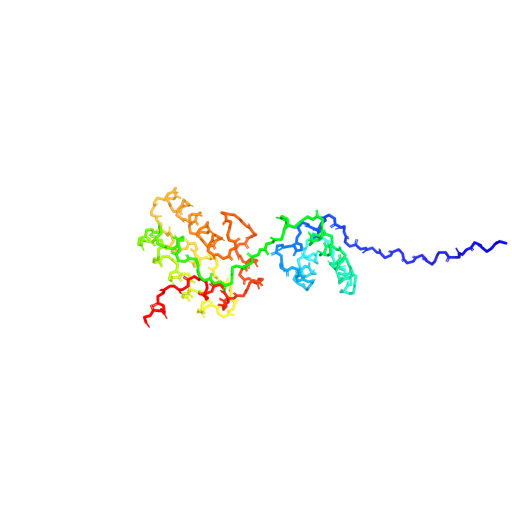
ATOM 1025 O O . MET A 1 123 ? -3.665 8.699 14.055 1.00 96.00 123 MET A O 1
ATOM 1029 N N . ARG A 1 124 ? -2.112 9.423 15.496 1.00 95.12 124 ARG A N 1
ATOM 1030 C CA . ARG A 1 124 ? -0.979 8.811 14.776 1.00 95.12 124 ARG A CA 1
ATOM 1031 C C . ARG A 1 124 ? -1.051 7.285 14.765 1.00 95.12 124 ARG A C 1
ATOM 1033 O O . ARG A 1 124 ? -0.712 6.667 13.756 1.00 95.12 124 ARG A O 1
ATOM 1040 N N . GLU A 1 125 ? -1.466 6.676 15.873 1.00 96.69 125 GLU A N 1
ATOM 1041 C CA . GLU A 1 125 ? -1.653 5.224 15.966 1.00 96.69 125 GLU A CA 1
ATOM 1042 C C . GLU A 1 125 ? -2.791 4.746 15.050 1.00 96.69 125 GLU A C 1
ATOM 1044 O O . GLU A 1 125 ? -2.615 3.764 14.324 1.00 96.69 125 GLU A O 1
ATOM 1049 N N . ASN A 1 126 ? -3.903 5.482 14.990 1.00 97.12 126 ASN A N 1
ATOM 1050 C CA . ASN A 1 126 ? -5.023 5.207 14.090 1.00 97.12 126 ASN A CA 1
ATOM 1051 C C . ASN A 1 126 ? -4.613 5.350 12.619 1.00 97.12 126 ASN A C 1
ATOM 1053 O O . ASN A 1 126 ? -4.843 4.436 11.835 1.00 97.12 126 ASN A O 1
ATOM 1057 N N . GLN A 1 127 ? -3.913 6.430 12.255 1.00 96.50 127 GLN A N 1
ATOM 1058 C CA . GLN A 1 127 ? -3.384 6.629 10.898 1.00 96.50 127 GLN A CA 1
ATOM 1059 C C . GLN A 1 127 ? -2.456 5.479 10.484 1.00 96.50 127 GLN A C 1
ATOM 1061 O O . GLN A 1 127 ? -2.596 4.914 9.400 1.00 96.50 127 GLN A O 1
ATOM 1066 N N . LYS A 1 128 ? -1.528 5.072 11.362 1.00 95.69 128 LYS A N 1
ATOM 1067 C CA . LYS A 1 128 ? -0.648 3.921 11.108 1.00 95.69 128 LYS A CA 1
ATOM 1068 C C . LYS A 1 128 ? -1.448 2.629 10.921 1.00 95.69 128 LYS A C 1
ATOM 1070 O O . LYS A 1 128 ? -1.116 1.826 10.049 1.00 95.69 128 LYS A O 1
ATOM 1075 N N . THR A 1 129 ? -2.485 2.435 11.731 1.00 97.00 129 THR A N 1
ATOM 1076 C CA . THR A 1 129 ? -3.377 1.274 11.650 1.00 97.00 129 THR A CA 1
ATOM 1077 C C . THR A 1 129 ? -4.131 1.255 10.323 1.00 97.00 129 THR A C 1
ATOM 1079 O O . THR A 1 129 ? -4.093 0.235 9.641 1.00 97.00 129 THR A O 1
ATOM 1082 N N . LEU A 1 130 ? -4.705 2.384 9.897 1.00 97.62 130 LEU A N 1
ATOM 1083 C CA . LEU A 1 130 ? -5.377 2.524 8.605 1.00 97.62 130 LEU A CA 1
ATOM 1084 C C . LEU A 1 130 ? -4.468 2.101 7.443 1.00 97.62 130 LEU A C 1
ATOM 1086 O O . LEU A 1 130 ? -4.834 1.223 6.663 1.00 97.62 130 LEU A O 1
ATOM 1090 N N . PHE A 1 131 ? -3.254 2.652 7.350 1.00 96.75 131 PHE A N 1
ATOM 1091 C CA . PHE A 1 131 ? -2.343 2.290 6.257 1.00 96.75 131 PHE A CA 1
ATOM 1092 C C . PHE A 1 131 ? -1.889 0.830 6.321 1.00 96.75 131 PHE A C 1
ATOM 1094 O O . PHE A 1 131 ? -1.784 0.182 5.284 1.00 96.75 131 PHE A O 1
ATOM 1101 N N . SER A 1 132 ? -1.658 0.289 7.521 1.00 96.88 132 SER A N 1
ATOM 1102 C CA . SER A 1 132 ? -1.345 -1.134 7.707 1.00 96.88 132 SER A CA 1
ATOM 1103 C C . SER A 1 132 ? -2.474 -2.035 7.198 1.00 96.88 132 SER A C 1
ATOM 1105 O O . SER A 1 132 ? -2.213 -3.018 6.506 1.00 96.88 132 SER A O 1
ATOM 1107 N N . ILE A 1 133 ? -3.734 -1.682 7.477 1.00 97.62 133 ILE A N 1
ATOM 1108 C CA . ILE A 1 133 ? -4.903 -2.408 6.967 1.00 97.62 133 ILE A CA 1
ATOM 1109 C C . ILE A 1 133 ? -4.938 -2.355 5.436 1.00 97.62 133 ILE A C 1
ATOM 1111 O O . ILE A 1 133 ? -5.106 -3.398 4.805 1.00 97.62 133 ILE A O 1
ATOM 1115 N N . ILE A 1 134 ? -4.720 -1.180 4.834 1.00 97.06 134 ILE A N 1
ATOM 1116 C CA . ILE A 1 134 ? -4.682 -1.031 3.371 1.00 97.06 134 ILE A CA 1
ATOM 1117 C C . ILE A 1 134 ? -3.596 -1.926 2.763 1.00 97.06 134 ILE A C 1
ATOM 1119 O O . ILE A 1 134 ? -3.887 -2.674 1.832 1.00 97.06 134 ILE A O 1
ATOM 1123 N N . TYR A 1 135 ? -2.370 -1.925 3.300 1.00 95.25 135 TYR A N 1
ATOM 1124 C CA . TYR A 1 135 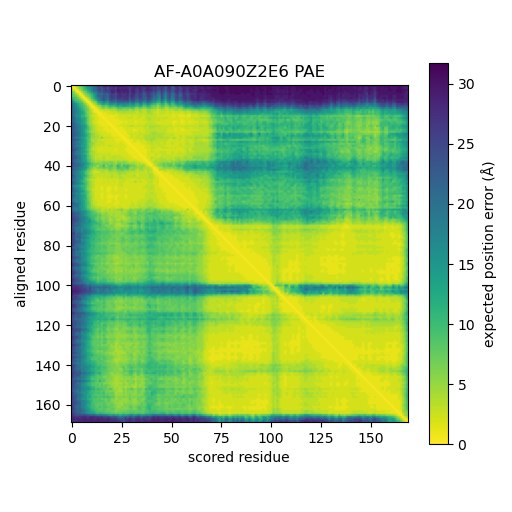? -1.316 -2.815 2.797 1.00 95.25 135 TYR A CA 1
ATOM 1125 C C . TYR A 1 135 ? -1.713 -4.290 2.898 1.00 95.25 135 TYR A C 1
ATOM 1127 O O . TYR A 1 135 ? -1.528 -5.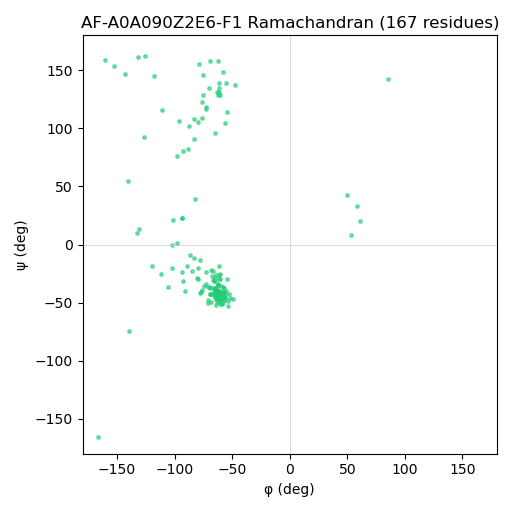037 1.939 1.00 95.25 135 TYR A O 1
ATOM 1135 N N . ARG A 1 136 ? -2.310 -4.709 4.018 1.00 95.69 136 ARG A N 1
ATOM 1136 C CA . ARG A 1 136 ? -2.714 -6.107 4.221 1.00 95.69 136 ARG A CA 1
ATOM 1137 C C . ARG A 1 136 ? -3.784 -6.536 3.222 1.00 95.69 136 ARG A C 1
ATOM 1139 O O . ARG A 1 136 ? -3.720 -7.636 2.687 1.00 95.69 136 ARG A O 1
ATOM 1146 N N . LEU A 1 137 ? -4.752 -5.666 2.948 1.00 96.38 137 LEU A N 1
ATOM 1147 C CA . LEU A 1 137 ? -5.833 -5.958 2.008 1.00 96.38 137 LEU A CA 1
ATOM 1148 C C . LEU A 1 137 ? -5.370 -5.910 0.546 1.00 96.38 137 LEU A C 1
ATOM 1150 O O . LEU A 1 137 ? -5.831 -6.720 -0.257 1.00 96.38 137 LEU A O 1
ATOM 1154 N N . VAL A 1 138 ? -4.450 -5.005 0.195 1.00 94.38 138 VAL A N 1
ATOM 1155 C CA . VAL A 1 138 ? -4.039 -4.779 -1.202 1.00 94.38 138 VAL A CA 1
ATOM 1156 C C . VAL A 1 138 ? -2.849 -5.640 -1.618 1.00 94.38 138 VAL A C 1
ATOM 1158 O O . VAL A 1 138 ? -2.841 -6.125 -2.744 1.00 94.38 138 VAL A O 1
ATOM 1161 N N . ILE A 1 139 ? -1.850 -5.835 -0.754 1.00 91.62 139 ILE A N 1
ATOM 1162 C CA . ILE A 1 139 ? -0.583 -6.510 -1.096 1.00 91.62 139 ILE A CA 1
ATOM 1163 C C . ILE A 1 139 ? -0.140 -7.579 -0.083 1.00 91.62 139 ILE A C 1
ATOM 1165 O O . ILE A 1 139 ? 0.985 -8.062 -0.169 1.00 91.62 139 ILE A O 1
ATOM 1169 N N . ASP A 1 140 ? -1.002 -7.943 0.871 1.00 91.12 140 ASP A N 1
ATOM 1170 C CA . ASP A 1 140 ? -0.762 -8.997 1.872 1.00 91.12 140 ASP A CA 1
ATOM 1171 C C . ASP A 1 140 ? 0.481 -8.773 2.760 1.00 91.12 140 ASP A C 1
ATOM 1173 O O . ASP A 1 140 ? 1.158 -9.698 3.208 1.00 91.12 140 ASP A O 1
ATOM 1177 N N . THR A 1 141 ? 0.794 -7.508 3.046 1.00 88.94 141 THR A N 1
ATOM 1178 C CA . THR A 1 141 ? 1.882 -7.123 3.957 1.00 88.94 141 THR A CA 1
ATOM 1179 C C . THR A 1 141 ? 1.414 -6.087 4.972 1.00 88.94 141 THR A C 1
ATOM 1181 O O . THR A 1 141 ? 0.408 -5.415 4.790 1.00 88.94 141 THR A O 1
ATOM 1184 N N . THR A 1 142 ? 2.146 -5.917 6.074 1.00 87.44 142 THR A N 1
ATOM 1185 C CA . THR A 1 142 ? 1.851 -4.871 7.078 1.00 87.44 142 THR A CA 1
ATOM 1186 C C . THR A 1 142 ? 2.497 -3.521 6.758 1.00 87.44 142 THR A C 1
ATOM 1188 O O . THR A 1 142 ? 2.246 -2.523 7.431 1.00 87.44 142 THR A O 1
ATOM 1191 N N . HIS A 1 143 ? 3.375 -3.495 5.760 1.00 85.69 143 HIS A N 1
ATOM 1192 C CA . HIS A 1 143 ? 4.162 -2.342 5.347 1.00 85.69 143 HIS A CA 1
ATOM 1193 C C . HIS A 1 143 ? 4.497 -2.457 3.861 1.00 85.69 143 HIS A C 1
ATOM 1195 O O . HIS A 1 143 ? 4.590 -3.558 3.317 1.00 85.69 143 HIS A O 1
ATOM 1201 N N . GLY A 1 144 ? 4.717 -1.323 3.206 1.00 83.31 144 GLY A N 1
ATOM 1202 C CA . GLY A 1 144 ? 4.955 -1.292 1.772 1.00 83.31 144 GLY A CA 1
ATOM 1203 C C . GLY A 1 144 ? 5.510 0.047 1.289 1.00 83.31 144 GLY A C 1
ATOM 1204 O O . GLY A 1 144 ? 5.983 0.850 2.102 1.00 83.31 144 GLY A O 1
ATOM 1205 N N . PRO A 1 145 ? 5.489 0.286 -0.035 1.00 83.38 145 PRO A N 1
ATOM 1206 C CA . PRO A 1 145 ? 5.889 1.565 -0.608 1.00 83.38 145 PRO A CA 1
ATOM 1207 C C . PRO A 1 145 ? 4.973 2.683 -0.116 1.00 83.38 145 PRO A C 1
ATOM 1209 O O . PRO A 1 145 ? 3.839 2.428 0.268 1.00 83.38 145 PRO A O 1
ATOM 1212 N N . ARG A 1 146 ? 5.439 3.935 -0.170 1.00 86.50 146 ARG A N 1
ATOM 1213 C CA . ARG A 1 146 ? 4.637 5.105 0.231 1.00 86.50 146 ARG A CA 1
ATOM 1214 C C . ARG A 1 146 ? 3.236 5.055 -0.395 1.00 86.50 146 ARG A C 1
ATOM 1216 O O . ARG A 1 146 ? 3.125 4.785 -1.586 1.00 86.50 146 ARG A O 1
ATOM 1223 N N . MET A 1 147 ? 2.195 5.381 0.378 1.00 90.12 147 MET A N 1
ATOM 1224 C CA . MET A 1 147 ? 0.800 5.297 -0.087 1.00 90.12 147 MET A CA 1
ATOM 1225 C C . MET A 1 147 ? 0.523 5.948 -1.444 1.00 90.12 147 MET A C 1
ATOM 1227 O O . MET A 1 147 ? -0.067 5.270 -2.281 1.00 90.12 147 MET A O 1
ATOM 1231 N N . PRO A 1 148 ? 0.986 7.184 -1.721 1.00 88.00 148 PRO A N 1
ATOM 1232 C CA . PRO A 1 148 ? 0.793 7.792 -3.037 1.00 88.00 148 PRO A CA 1
ATOM 1233 C C . PRO A 1 148 ? 1.337 6.932 -4.176 1.00 88.00 148 PRO A C 1
ATOM 1235 O O . PRO A 1 148 ? 0.695 6.790 -5.209 1.00 88.00 148 PRO A O 1
ATOM 1238 N N . LEU A 1 149 ? 2.498 6.302 -3.965 1.00 82.81 149 LEU A N 1
ATOM 1239 C CA . LEU A 1 149 ? 3.109 5.431 -4.959 1.00 82.81 149 LEU A CA 1
ATOM 1240 C C . LEU A 1 149 ? 2.299 4.150 -5.148 1.00 82.81 149 LEU A C 1
ATOM 1242 O O . LEU A 1 149 ? 2.083 3.739 -6.282 1.00 82.81 149 LEU A O 1
ATOM 1246 N N . LEU A 1 150 ? 1.820 3.539 -4.058 1.00 86.25 150 LEU A N 1
ATOM 1247 C CA . LEU A 1 150 ? 0.951 2.366 -4.159 1.00 86.25 150 LEU A CA 1
ATOM 1248 C C . LEU A 1 150 ? -0.323 2.700 -4.948 1.00 86.25 150 LEU A C 1
ATOM 1250 O O . LEU A 1 150 ? -0.686 1.949 -5.847 1.00 86.25 150 LEU A O 1
ATOM 1254 N N . ILE A 1 151 ? -0.968 3.832 -4.650 1.00 88.94 151 ILE A N 1
ATOM 125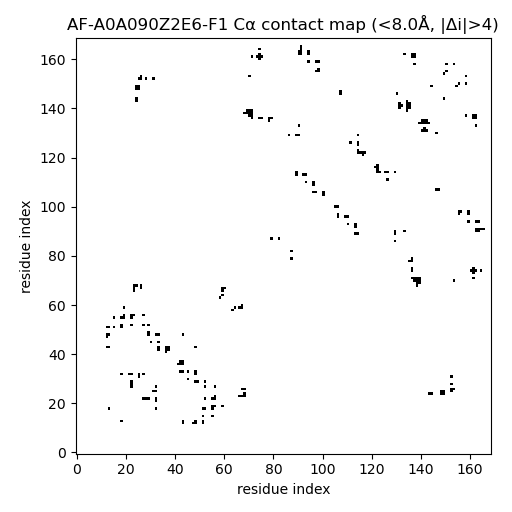5 C CA . ILE A 1 151 ? -2.184 4.286 -5.341 1.00 88.94 151 ILE A CA 1
ATOM 1256 C C . ILE A 1 151 ? -1.922 4.522 -6.824 1.00 88.94 151 ILE A C 1
ATOM 1258 O O . ILE A 1 151 ? -2.683 4.042 -7.661 1.00 88.94 151 ILE A O 1
ATOM 1262 N N . HIS A 1 152 ? -0.828 5.205 -7.148 1.00 82.94 152 HIS A N 1
ATOM 1263 C CA . HIS A 1 152 ? -0.440 5.480 -8.524 1.00 82.94 152 HIS A CA 1
ATOM 1264 C C . HIS A 1 152 ? -0.166 4.194 -9.324 1.00 82.94 152 HIS A C 1
ATOM 1266 O O . HIS A 1 152 ? -0.634 4.048 -10.447 1.00 82.94 152 HIS A O 1
ATOM 1272 N N . VAL A 1 153 ? 0.554 3.239 -8.730 1.00 80.00 153 VAL A N 1
ATOM 1273 C CA . VAL A 1 153 ? 1.004 2.007 -9.397 1.00 80.00 153 VAL A CA 1
ATOM 1274 C C . VAL A 1 153 ? -0.110 0.971 -9.534 1.00 80.00 153 VAL A C 1
ATOM 1276 O O . VAL A 1 153 ? -0.207 0.298 -10.558 1.00 80.00 153 VAL A O 1
ATOM 1279 N N . VAL A 1 154 ? -0.923 0.794 -8.491 1.00 84.81 154 VAL A N 1
ATOM 1280 C CA . VAL A 1 154 ? -2.024 -0.181 -8.495 1.00 84.81 154 VAL A CA 1
ATOM 1281 C C . VAL A 1 154 ? -3.238 0.374 -9.239 1.00 84.81 154 VAL A C 1
ATOM 1283 O O . VAL A 1 154 ? -3.986 -0.390 -9.845 1.00 84.81 154 VAL A O 1
ATOM 1286 N N . GLY A 1 155 ? -3.415 1.694 -9.220 1.00 86.38 155 GLY A N 1
ATOM 1287 C CA . GLY A 1 155 ? -4.571 2.377 -9.775 1.00 86.38 155 GLY A CA 1
ATOM 1288 C C . GLY A 1 155 ? -5.735 2.441 -8.786 1.00 86.38 155 GLY A C 1
ATOM 1289 O O . GLY A 1 155 ? -6.016 1.499 -8.037 1.00 86.38 155 GLY A O 1
ATOM 1290 N N . VAL A 1 156 ? -6.444 3.571 -8.810 1.00 90.19 156 VAL A N 1
ATOM 1291 C CA . VAL A 1 156 ? -7.599 3.857 -7.943 1.00 90.19 156 VAL A CA 1
ATOM 1292 C C . VAL A 1 156 ? -8.690 2.794 -8.080 1.00 90.19 156 VAL A C 1
ATOM 1294 O O . VAL A 1 156 ? -9.190 2.293 -7.072 1.00 90.19 156 VAL A O 1
ATOM 1297 N N . GLU A 1 157 ? -9.030 2.397 -9.307 1.00 90.62 157 GLU A N 1
ATOM 1298 C CA . GLU A 1 157 ? -10.067 1.390 -9.563 1.00 90.62 157 GLU A CA 1
ATOM 1299 C C . GLU A 1 157 ? -9.726 0.050 -8.909 1.00 90.62 157 GLU A C 1
ATOM 1301 O O . GLU A 1 157 ? -10.548 -0.539 -8.207 1.00 90.62 157 GLU A O 1
ATOM 1306 N N . LYS A 1 158 ? -8.481 -0.418 -9.065 1.00 91.19 158 LYS A N 1
ATOM 1307 C CA . LYS A 1 158 ? -8.080 -1.697 -8.483 1.00 91.19 158 LYS A CA 1
ATOM 1308 C C . LYS A 1 158 ? -8.027 -1.627 -6.960 1.00 91.19 158 LYS A C 1
ATOM 1310 O O . LYS A 1 158 ? -8.525 -2.549 -6.317 1.00 91.19 158 LYS A O 1
ATOM 1315 N N . ILE A 1 159 ? -7.484 -0.556 -6.375 1.00 93.19 159 ILE A N 1
ATOM 1316 C CA . ILE A 1 159 ? -7.470 -0.394 -4.913 1.00 93.19 159 ILE A CA 1
ATOM 1317 C C . ILE A 1 159 ? -8.893 -0.378 -4.361 1.00 93.19 159 ILE A C 1
ATOM 1319 O O . ILE A 1 159 ? -9.204 -1.153 -3.461 1.00 93.19 159 ILE A O 1
ATOM 1323 N N . THR A 1 160 ? -9.774 0.450 -4.918 1.00 94.50 160 THR A N 1
ATOM 1324 C CA . THR A 1 160 ? -11.164 0.533 -4.452 1.00 94.50 160 THR A CA 1
ATOM 1325 C C . THR A 1 160 ? -11.904 -0.793 -4.638 1.00 94.50 160 THR A C 1
ATOM 1327 O O . THR A 1 160 ? -12.638 -1.191 -3.740 1.00 94.50 160 THR A O 1
ATOM 1330 N N . SER A 1 161 ? -11.631 -1.561 -5.702 1.00 94.44 161 SER A N 1
ATOM 1331 C CA . SER A 1 161 ? -12.191 -2.916 -5.872 1.00 94.44 161 SER A CA 1
ATOM 1332 C C . SER A 1 161 ? -11.775 -3.906 -4.773 1.00 94.44 161 SER A C 1
ATOM 1334 O O . SER A 1 161 ? -12.495 -4.865 -4.513 1.00 94.44 161 SER A O 1
ATOM 1336 N N . LEU A 1 162 ? -10.621 -3.693 -4.130 1.00 95.94 162 LEU A N 1
ATOM 1337 C CA . LEU A 1 162 ? -10.100 -4.548 -3.057 1.00 95.94 162 LEU A CA 1
ATOM 1338 C C . LEU A 1 162 ? -10.496 -4.063 -1.655 1.00 95.94 162 LEU A C 1
ATOM 1340 O O . LEU A 1 162 ? -10.484 -4.861 -0.718 1.00 95.94 162 LEU A O 1
ATOM 1344 N N . LEU A 1 163 ? -10.803 -2.772 -1.507 1.00 96.50 163 LEU A N 1
ATOM 1345 C CA . LEU A 1 163 ? -11.120 -2.132 -0.228 1.00 96.50 163 LEU A CA 1
ATOM 1346 C C . LEU A 1 163 ? -12.619 -1.903 -0.002 1.00 96.50 163 LEU A C 1
ATOM 1348 O O . LEU A 1 163 ? -13.027 -1.730 1.145 1.00 96.50 163 LEU A O 1
ATOM 1352 N N . ASP A 1 164 ? -13.435 -1.887 -1.056 1.00 94.94 164 ASP A N 1
ATOM 1353 C CA . ASP A 1 164 ? -14.871 -1.653 -0.938 1.00 94.94 164 ASP A CA 1
ATOM 1354 C C . ASP A 1 164 ? -15.635 -2.956 -0.681 1.00 94.94 164 ASP A C 1
ATOM 1356 O O . ASP A 1 164 ? -15.902 -3.746 -1.587 1.00 94.94 164 ASP A O 1
ATOM 1360 N N . PHE A 1 165 ? -16.013 -3.162 0.575 1.00 92.88 165 PHE A N 1
ATOM 1361 C CA . PHE A 1 165 ? -16.813 -4.303 1.020 1.00 92.88 165 PHE A CA 1
ATOM 1362 C C . PHE A 1 165 ? -18.308 -3.972 1.161 1.00 92.88 165 PHE A C 1
ATOM 1364 O O . PHE A 1 165 ? -19.079 -4.847 1.543 1.00 92.88 165 PHE A O 1
ATOM 1371 N N . ASN A 1 166 ? -18.725 -2.738 0.857 1.00 80.69 166 ASN A N 1
ATOM 1372 C CA . ASN A 1 166 ? -20.106 -2.282 1.046 1.00 80.69 166 ASN A CA 1
ATOM 1373 C C . ASN A 1 166 ? -20.999 -2.540 -0.178 1.00 80.69 166 ASN A C 1
ATOM 1375 O O . ASN A 1 166 ? -22.218 -2.528 -0.049 1.00 80.69 166 ASN A O 1
ATOM 1379 N N . ASN A 1 167 ? -20.408 -2.776 -1.351 1.00 58.53 167 ASN A N 1
ATOM 1380 C CA . ASN A 1 167 ? -21.125 -2.942 -2.622 1.00 58.53 167 ASN A CA 1
ATOM 1381 C C . ASN A 1 167 ? -21.451 -4.402 -3.002 1.00 58.53 167 ASN A C 1
ATOM 1383 O O . ASN A 1 167 ? -21.659 -4.693 -4.176 1.00 58.53 167 ASN A O 1
ATOM 1387 N N . GLU A 1 168 ? -21.507 -5.329 -2.042 1.00 47.22 168 GLU A N 1
ATOM 1388 C CA . GLU A 1 168 ? -21.937 -6.715 -2.293 1.00 47.22 168 GLU A CA 1
ATOM 1389 C C . GLU A 1 168 ? -23.068 -7.114 -1.332 1.00 47.22 168 GLU A C 1
ATOM 1391 O O . GLU A 1 168 ? -22.829 -7.565 -0.210 1.00 47.22 168 GLU A O 1
ATOM 1396 N N . VAL A 1 169 ? -24.302 -6.913 -1.812 1.00 35.62 169 VAL A N 1
ATOM 1397 C CA . VAL A 1 169 ? -25.527 -7.628 -1.414 1.00 35.62 169 VAL A CA 1
ATOM 1398 C C . VAL A 1 169 ? -25.978 -8.448 -2.613 1.00 35.62 169 VAL A C 1
ATOM 1400 O O . VAL A 1 169 ? -25.981 -7.874 -3.726 1.00 35.62 169 VAL A O 1
#

Radius of gyration: 20.22 Å; Cα contacts (8 Å, |Δi|>4): 158; chains: 1; bounding box: 71×33×56 Å